Protein AF-A0A8J5I495-F1 (afdb_monomer)

pLDDT: mean 78.39, std 15.62, range [44.81, 96.5]

Organism: NCBI:txid2496075

Mean predicted aligned error: 13.9 Å

Foldseek 3Di:
DDDDDDDDPPDPPPPPDDQDQQALVLLVQLLVCVVVVHPSVVSCVVSSNDPVNSVVCNVPVGSHTDDPDDDDPPDDDDDVVNVVD

Radius of gyration: 22.7 Å; Cα contacts (8 Å, |Δi|>4): 55; chains: 1; bounding box: 74×20×53 Å

Secondary structure (DSSP, 8-state):
--PPPP-PPP-----PPP-PPPPHHHHHHHHHHHHTTS-HHHHHHHTT--HHHHHHHHHH---SPPPS-PPPTT-----HHHH--

Structure (mmCIF, N/CA/C/O backbone):
data_AF-A0A8J5I495-F1
#
_entry.id   AF-A0A8J5I495-F1
#
loop_
_atom_site.group_PDB
_atom_site.id
_atom_site.type_symbol
_atom_site.label_atom_id
_atom_site.label_alt_id
_atom_site.label_comp_id
_atom_site.label_asym_id
_atom_site.label_entity_id
_atom_site.label_seq_id
_atom_site.pdbx_PDB_ins_code
_atom_site.Cartn_x
_atom_site.Cartn_y
_atom_site.Cartn_z
_atom_site.occupancy
_atom_site.B_iso_or_equiv
_atom_site.auth_seq_id
_atom_site.auth_comp_id
_atom_site.auth_asym_id
_atom_site.auth_atom_id
_atom_site.pdbx_PDB_model_num
ATOM 1 N N . LEU A 1 1 ? -42.327 4.185 -37.400 1.00 44.81 1 LEU A N 1
ATOM 2 C CA . LEU A 1 1 ? -41.932 3.877 -36.006 1.00 44.81 1 LEU A CA 1
ATOM 3 C C . LEU A 1 1 ? -40.412 3.793 -35.956 1.00 44.81 1 LEU A C 1
ATOM 5 O O . LEU A 1 1 ? -39.861 2.865 -36.528 1.00 44.81 1 LEU A O 1
ATOM 9 N N . ALA A 1 2 ? -39.741 4.793 -35.382 1.00 46.44 2 ALA A N 1
ATOM 10 C CA . ALA A 1 2 ? -38.288 4.788 -35.218 1.00 46.44 2 ALA A CA 1
ATOM 11 C C . ALA A 1 2 ? -37.954 4.364 -33.781 1.00 46.44 2 ALA A C 1
ATOM 13 O O . ALA A 1 2 ? -38.321 5.053 -32.831 1.00 46.44 2 ALA A O 1
ATOM 14 N N . THR A 1 3 ? -37.303 3.211 -33.627 1.00 56.56 3 THR A N 1
ATOM 15 C CA . THR A 1 3 ? -36.818 2.703 -32.337 1.00 56.56 3 THR A CA 1
ATOM 16 C C . THR A 1 3 ? -35.629 3.541 -31.870 1.00 56.56 3 THR A C 1
ATOM 18 O O . THR A 1 3 ? -34.615 3.626 -32.561 1.00 56.56 3 THR A O 1
ATOM 21 N N . ALA A 1 4 ? -35.747 4.156 -30.693 1.00 57.12 4 ALA A N 1
ATOM 22 C CA . ALA A 1 4 ? -34.652 4.868 -30.046 1.00 57.12 4 ALA A CA 1
ATOM 23 C C . ALA A 1 4 ? -33.629 3.870 -29.473 1.00 57.12 4 ALA A C 1
ATOM 25 O O . ALA A 1 4 ? -33.978 2.981 -28.698 1.00 57.12 4 ALA A O 1
ATOM 26 N N . ILE A 1 5 ? -32.359 4.023 -29.851 1.00 70.88 5 ILE A N 1
ATOM 27 C CA . ILE A 1 5 ? -31.235 3.248 -29.310 1.00 70.88 5 ILE A CA 1
ATOM 28 C C . ILE A 1 5 ? -30.923 3.770 -27.894 1.00 70.88 5 ILE A C 1
ATOM 30 O O . ILE A 1 5 ? -30.731 4.980 -27.738 1.00 70.88 5 ILE A O 1
ATOM 34 N N . PRO A 1 6 ? -30.827 2.918 -26.855 1.00 61.62 6 PRO A N 1
ATOM 35 C CA . PRO A 1 6 ? -30.463 3.379 -25.520 1.00 61.62 6 PRO A CA 1
ATOM 36 C C . PRO A 1 6 ? -28.994 3.834 -25.494 1.00 61.62 6 PRO A C 1
ATOM 38 O O . PRO A 1 6 ? -28.076 3.045 -25.722 1.00 61.62 6 PRO A O 1
ATOM 41 N N . ARG A 1 7 ? -28.758 5.125 -25.213 1.00 63.50 7 ARG A N 1
ATOM 42 C CA . ARG A 1 7 ? -27.410 5.674 -24.981 1.00 63.50 7 ARG A CA 1
ATOM 43 C C . ARG A 1 7 ? -26.823 5.038 -23.723 1.00 63.50 7 ARG A C 1
ATOM 45 O O . ARG A 1 7 ? -27.298 5.293 -22.619 1.00 63.50 7 ARG A O 1
ATOM 52 N N . ALA A 1 8 ? -25.767 4.247 -23.894 1.00 61.06 8 ALA A N 1
ATOM 53 C CA . ALA A 1 8 ? -24.935 3.791 -22.788 1.00 61.06 8 ALA A CA 1
ATOM 54 C C . ALA A 1 8 ? -24.349 5.003 -22.031 1.00 61.06 8 ALA A C 1
ATOM 56 O O . ALA A 1 8 ? -23.984 5.997 -22.675 1.00 61.06 8 ALA A O 1
ATOM 57 N N . PRO A 1 9 ? -24.247 4.951 -20.689 1.00 65.69 9 PRO A N 1
ATOM 58 C CA . PRO A 1 9 ? -23.664 6.041 -19.920 1.00 65.69 9 PRO A CA 1
ATOM 59 C C . PRO A 1 9 ? -22.202 6.257 -20.341 1.00 65.69 9 PRO A C 1
ATOM 61 O O . PRO A 1 9 ? -21.504 5.284 -20.655 1.00 65.69 9 PRO A O 1
ATOM 64 N N . PRO A 1 10 ? -21.714 7.512 -20.363 1.00 58.84 10 PRO A N 1
ATOM 65 C CA . PRO A 1 10 ? -20.312 7.778 -20.638 1.00 58.84 10 PRO A CA 1
ATOM 66 C C . PRO A 1 10 ? -19.475 7.016 -19.612 1.00 58.84 10 PRO A C 1
ATOM 68 O O . PRO A 1 10 ? -19.664 7.167 -18.404 1.00 58.84 10 PRO A O 1
ATOM 71 N N . ARG A 1 11 ? -18.568 6.159 -20.097 1.00 61.47 11 ARG A N 1
ATOM 72 C CA . ARG A 1 11 ? -17.561 5.519 -19.250 1.00 61.47 11 ARG A CA 1
ATOM 73 C C . ARG A 1 11 ? -16.833 6.658 -18.550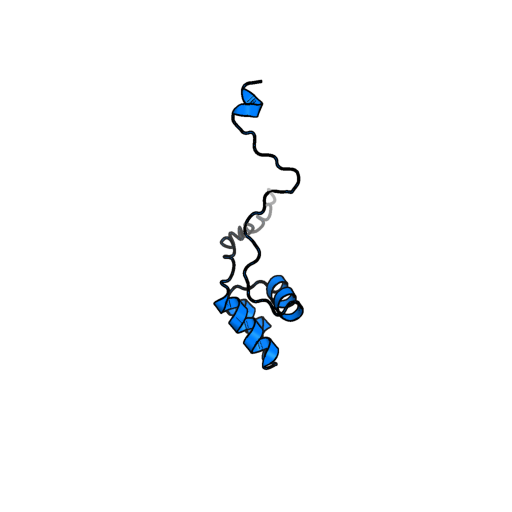 1.00 61.47 11 ARG A C 1
ATOM 75 O O . ARG A 1 11 ? -16.208 7.471 -19.224 1.00 61.47 11 ARG A O 1
ATOM 82 N N . LEU A 1 12 ? -16.979 6.759 -17.230 1.00 55.47 12 LEU A N 1
ATOM 83 C CA . LEU A 1 12 ? -16.214 7.702 -16.429 1.00 55.47 12 LEU A CA 1
ATOM 84 C C . LEU A 1 12 ? -14.746 7.406 -16.726 1.00 55.47 12 LEU A C 1
ATOM 86 O O . LEU A 1 12 ? -14.233 6.365 -16.316 1.00 55.47 12 LEU A O 1
ATOM 90 N N . SER A 1 13 ? -14.103 8.271 -17.512 1.00 53.72 13 SER A N 1
ATOM 91 C CA . SER A 1 13 ? -12.663 8.250 -17.710 1.00 53.72 13 SER A CA 1
ATOM 92 C C . SER A 1 13 ? -12.053 8.346 -16.324 1.00 53.72 13 SER A C 1
ATOM 94 O O . SER A 1 13 ? -12.024 9.421 -15.728 1.00 53.72 13 SER A O 1
ATOM 96 N N . SER A 1 14 ? -11.620 7.213 -15.776 1.00 55.56 14 SER A N 1
ATOM 97 C CA . SER A 1 14 ? -10.889 7.163 -14.523 1.00 55.56 14 SER A CA 1
ATOM 98 C C . SER A 1 14 ? -9.504 7.735 -14.796 1.00 55.56 14 SER A C 1
ATOM 100 O O . SER A 1 14 ? -8.519 7.006 -14.898 1.00 55.56 14 SER A O 1
ATOM 102 N N . SER A 1 15 ? -9.425 9.055 -14.951 1.00 52.25 15 SER A N 1
ATOM 103 C CA . SER A 1 15 ? -8.187 9.795 -14.778 1.00 52.25 15 SER A CA 1
ATOM 104 C C . SER A 1 15 ? -7.875 9.741 -13.288 1.00 52.25 15 SER A C 1
ATOM 106 O O . SER A 1 15 ? -8.092 10.683 -12.533 1.00 52.25 15 SER A O 1
ATOM 108 N N . THR A 1 16 ? -7.486 8.557 -12.813 1.00 56.31 16 THR A N 1
ATOM 109 C CA . THR A 1 16 ? -6.839 8.458 -11.519 1.00 56.31 16 THR A CA 1
ATOM 110 C C . THR A 1 16 ? -5.514 9.183 -11.711 1.00 56.31 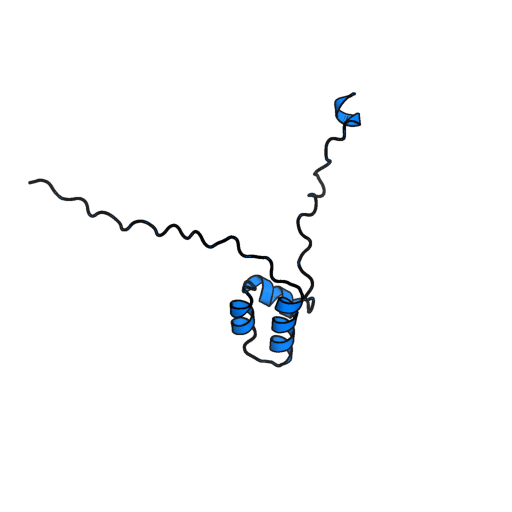16 THR A C 1
ATOM 112 O O . THR A 1 16 ? -4.749 8.777 -12.593 1.00 56.31 16 THR A O 1
ATOM 115 N N . PRO A 1 17 ? -5.245 10.271 -10.969 1.00 57.41 17 PRO A N 1
ATOM 116 C CA . PRO A 1 17 ? -3.974 10.962 -11.090 1.00 57.41 17 PRO A CA 1
ATOM 117 C C . PRO A 1 17 ? -2.837 9.949 -10.909 1.00 57.41 17 PRO A C 1
ATOM 119 O O . PRO A 1 17 ? -2.997 8.984 -10.147 1.00 57.41 17 PRO A O 1
ATOM 122 N N . PRO A 1 18 ? -1.709 10.116 -11.625 1.00 59.16 18 PRO A N 1
ATOM 123 C CA . PRO A 1 18 ? -0.590 9.192 -11.536 1.00 59.16 18 PRO A CA 1
ATOM 124 C C . PRO A 1 18 ? -0.213 9.026 -10.066 1.00 59.16 18 PRO A C 1
ATOM 126 O O . PRO A 1 18 ? 0.115 9.994 -9.376 1.00 59.16 18 PRO A O 1
ATOM 129 N N . ARG A 1 19 ? -0.347 7.790 -9.575 1.00 64.69 19 ARG A N 1
ATOM 130 C CA . ARG A 1 19 ? -0.162 7.467 -8.163 1.00 64.69 19 ARG A CA 1
ATOM 131 C C . ARG A 1 19 ? 1.274 7.836 -7.797 1.00 64.69 19 ARG A C 1
ATOM 133 O O . ARG A 1 19 ? 2.214 7.261 -8.350 1.00 64.69 19 ARG A O 1
ATOM 140 N N . ARG A 1 20 ? 1.446 8.839 -6.929 1.00 74.75 20 ARG A N 1
ATOM 141 C CA . ARG A 1 20 ? 2.773 9.244 -6.456 1.00 74.75 20 ARG A CA 1
ATOM 142 C C . ARG A 1 20 ? 3.429 8.048 -5.766 1.00 74.75 20 ARG A C 1
ATOM 144 O O . ARG A 1 20 ? 2.753 7.223 -5.154 1.00 74.75 20 ARG A O 1
ATOM 151 N N . VAL A 1 21 ? 4.745 7.932 -5.915 1.00 80.25 21 VAL A N 1
ATOM 152 C CA . VAL A 1 21 ? 5.516 6.960 -5.133 1.00 80.25 21 VAL A CA 1
ATOM 153 C C . VAL A 1 21 ? 5.540 7.483 -3.705 1.00 80.25 21 VAL A C 1
ATOM 155 O O . VAL A 1 21 ? 6.010 8.603 -3.507 1.00 80.25 21 VAL A O 1
ATOM 158 N N . ALA A 1 22 ? 5.013 6.692 -2.771 1.00 83.88 22 ALA A N 1
ATOM 159 C CA . ALA A 1 22 ? 5.042 7.012 -1.350 1.00 83.88 22 ALA A CA 1
ATOM 160 C C . ALA A 1 22 ? 6.487 7.206 -0.874 1.00 83.88 22 ALA A C 1
ATOM 162 O O . ALA A 1 22 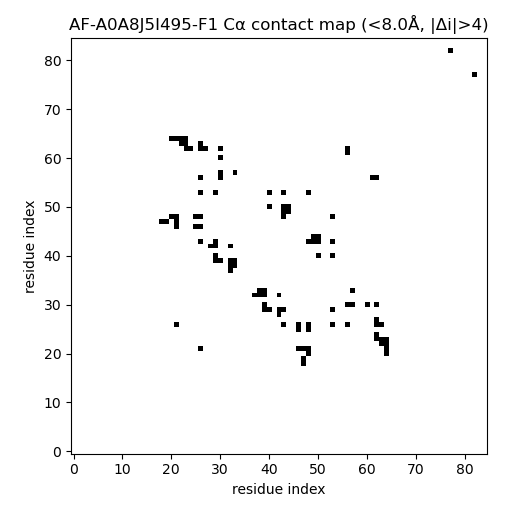? 7.390 6.491 -1.334 1.00 83.88 22 ALA A O 1
ATOM 163 N N . THR A 1 23 ? 6.694 8.182 0.003 1.00 89.75 23 THR A N 1
ATOM 164 C CA . THR A 1 23 ? 8.007 8.480 0.579 1.00 89.75 23 THR A CA 1
ATOM 165 C C . THR A 1 23 ? 8.436 7.390 1.557 1.00 89.75 23 THR A C 1
ATOM 167 O O . THR A 1 23 ? 7.667 6.487 1.895 1.00 89.75 23 THR A O 1
ATOM 170 N N . GLU A 1 24 ? 9.693 7.434 1.983 1.00 91.44 24 GLU A N 1
ATOM 171 C CA . GLU A 1 24 ? 10.225 6.473 2.948 1.00 91.44 24 GLU A CA 1
ATOM 172 C C . GLU A 1 24 ? 9.509 6.589 4.299 1.00 91.44 24 GLU A C 1
ATOM 174 O O . GLU A 1 24 ? 9.128 5.581 4.883 1.00 91.44 24 GLU A O 1
ATOM 179 N N . GLU A 1 25 ? 9.197 7.810 4.732 1.00 92.19 25 GLU A N 1
ATOM 180 C CA . GLU A 1 25 ? 8.495 8.093 5.987 1.00 92.19 25 GLU A CA 1
ATOM 181 C C . GLU A 1 25 ? 7.065 7.544 5.967 1.00 92.19 25 GLU A C 1
ATOM 183 O O . GLU A 1 25 ? 6.612 6.920 6.923 1.00 92.19 25 GLU A O 1
ATOM 188 N N . GLU A 1 26 ? 6.347 7.735 4.859 1.00 93.62 26 GLU A N 1
ATOM 189 C CA . GLU A 1 26 ? 4.999 7.191 4.663 1.00 93.62 26 GLU A CA 1
ATOM 190 C C . GLU A 1 26 ? 4.999 5.659 4.707 1.00 93.62 26 GLU A C 1
ATOM 192 O O . GLU A 1 26 ? 4.100 5.036 5.273 1.00 93.62 26 GLU A O 1
ATOM 197 N N . ARG A 1 27 ? 6.026 5.038 4.123 1.00 94.00 27 ARG A N 1
ATOM 198 C CA . ARG A 1 27 ? 6.205 3.585 4.149 1.00 94.00 27 ARG A CA 1
ATOM 199 C C . ARG A 1 27 ? 6.613 3.081 5.527 1.00 94.00 27 ARG A C 1
ATOM 201 O O . ARG A 1 27 ? 6.144 2.014 5.916 1.00 94.00 27 ARG A O 1
ATOM 208 N N . GLN A 1 28 ? 7.404 3.855 6.266 1.00 95.00 28 GLN A N 1
ATOM 209 C CA . GLN A 1 28 ? 7.756 3.559 7.649 1.00 95.00 28 GLN A CA 1
ATOM 210 C C . GLN A 1 28 ? 6.505 3.525 8.530 1.00 95.00 28 GLN A C 1
ATOM 212 O O . GLN A 1 28 ? 6.319 2.569 9.267 1.00 95.00 28 GLN A O 1
ATOM 217 N N . ARG A 1 29 ? 5.564 4.466 8.369 1.00 96.12 29 ARG A N 1
ATOM 218 C CA . ARG A 1 29 ? 4.288 4.436 9.115 1.00 96.12 29 ARG A CA 1
ATOM 219 C C . ARG A 1 29 ? 3.466 3.172 8.873 1.00 96.12 29 ARG A C 1
ATOM 221 O O . ARG A 1 29 ? 2.772 2.707 9.772 1.00 96.12 29 ARG A O 1
ATOM 228 N N . VAL A 1 30 ? 3.529 2.617 7.664 1.00 95.25 30 VAL A N 1
ATOM 229 C CA . VAL A 1 30 ? 2.870 1.341 7.346 1.00 95.25 30 VAL A CA 1
ATOM 230 C C . VAL A 1 30 ? 3.577 0.169 8.031 1.00 95.25 30 VAL A C 1
ATOM 232 O O . VAL A 1 30 ? 2.897 -0.755 8.469 1.00 95.25 30 VAL A O 1
ATOM 235 N N . LEU A 1 31 ? 4.910 0.201 8.129 1.00 95.75 31 LEU A N 1
ATOM 236 C CA . LEU A 1 31 ? 5.687 -0.811 8.851 1.00 95.75 31 LEU A CA 1
ATOM 237 C C . LEU A 1 31 ? 5.438 -0.743 10.356 1.00 95.75 31 LEU A C 1
ATOM 239 O O . LEU A 1 31 ? 5.119 -1.771 10.939 1.00 95.75 31 LEU A O 1
ATOM 243 N N . ASP A 1 32 ? 5.470 0.451 10.948 1.00 96.50 32 ASP A N 1
ATOM 244 C CA . ASP A 1 32 ? 5.190 0.651 12.373 1.00 96.50 32 ASP A CA 1
ATOM 245 C C . ASP A 1 32 ? 3.813 0.060 12.742 1.00 96.50 32 ASP A C 1
ATOM 247 O O . ASP A 1 32 ? 3.683 -0.681 13.712 1.00 96.50 32 ASP A O 1
ATOM 251 N N . ALA A 1 33 ? 2.784 0.323 11.922 1.00 96.44 33 ALA A N 1
ATOM 252 C CA . ALA A 1 33 ? 1.442 -0.229 12.120 1.00 96.44 33 ALA A CA 1
ATOM 253 C C . ALA A 1 33 ? 1.389 -1.756 11.942 1.00 96.44 33 ALA A C 1
ATOM 255 O O . ALA A 1 33 ? 0.623 -2.435 12.621 1.00 96.44 33 ALA A O 1
ATOM 256 N N . TYR A 1 34 ? 2.189 -2.309 11.026 1.00 95.81 34 TYR A N 1
ATOM 257 C CA . TYR A 1 34 ? 2.279 -3.754 10.827 1.00 95.81 34 TYR A CA 1
ATOM 258 C C . TYR A 1 34 ? 2.939 -4.445 12.026 1.00 95.81 34 TYR A C 1
ATOM 260 O O . TYR A 1 34 ? 2.440 -5.468 12.489 1.00 95.81 34 TYR A O 1
ATOM 268 N N . GLU A 1 35 ? 4.021 -3.872 12.553 1.00 95.19 35 GLU A N 1
ATOM 269 C CA . GLU A 1 35 ? 4.736 -4.384 13.728 1.00 95.19 35 GLU A CA 1
ATOM 270 C C . GLU A 1 35 ? 3.910 -4.255 15.012 1.00 95.19 35 GLU A C 1
ATOM 272 O O . GLU A 1 35 ? 3.936 -5.155 15.851 1.00 95.19 35 GLU A O 1
ATOM 277 N N . ALA A 1 36 ? 3.120 -3.184 15.140 1.00 95.88 36 ALA A N 1
ATOM 278 C CA . ALA A 1 36 ? 2.166 -3.004 16.232 1.00 95.88 36 ALA A CA 1
ATOM 279 C C . ALA A 1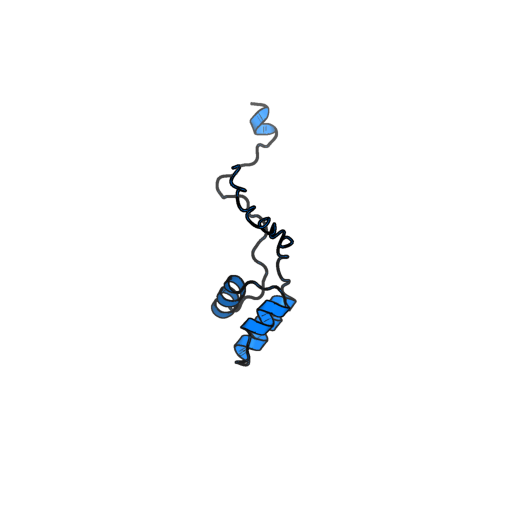 36 ? 0.964 -3.971 16.164 1.00 95.88 36 ALA A C 1
ATOM 281 O O . ALA A 1 36 ? 0.256 -4.137 17.156 1.00 95.88 36 ALA A O 1
ATOM 282 N N . GLY A 1 37 ? 0.731 -4.623 15.017 1.00 93.81 37 GLY A N 1
ATOM 283 C CA . GLY A 1 37 ? -0.428 -5.493 14.793 1.00 93.81 37 GLY A CA 1
ATOM 284 C C . GLY A 1 37 ? -1.735 -4.744 14.496 1.00 93.81 37 GLY A C 1
ATOM 285 O O . GLY A 1 37 ? -2.809 -5.344 14.561 1.00 93.81 37 GLY A O 1
ATOM 286 N N . ASP A 1 38 ? -1.653 -3.455 14.158 1.00 94.75 38 ASP A N 1
ATOM 287 C CA . ASP A 1 38 ? -2.790 -2.596 13.817 1.00 94.75 38 ASP A CA 1
ATOM 288 C C . ASP A 1 38 ? -3.299 -2.839 12.379 1.00 94.75 38 ASP A C 1
ATOM 290 O O . ASP A 1 38 ? -2.725 -3.606 11.601 1.00 94.75 38 AS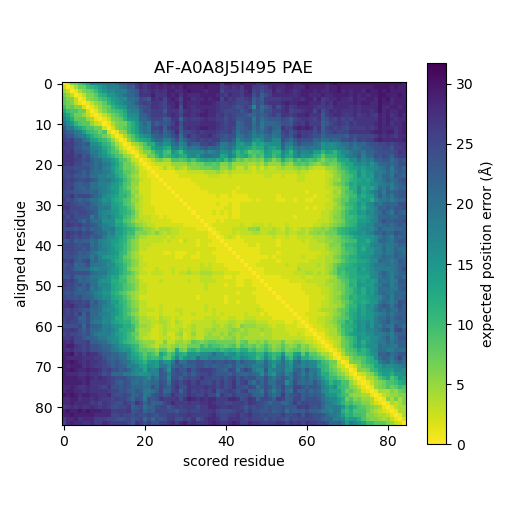P A O 1
ATOM 294 N N . ASP A 1 39 ? -4.376 -2.151 11.969 1.00 94.62 39 ASP A N 1
ATOM 295 C CA . ASP A 1 39 ? -4.874 -2.177 10.582 1.00 94.62 39 ASP A CA 1
ATOM 296 C C . ASP A 1 39 ? -3.987 -1.356 9.625 1.00 94.62 39 ASP A C 1
ATOM 298 O O . ASP A 1 39 ? -4.336 -0.294 9.094 1.00 94.62 39 ASP A O 1
ATOM 302 N N . TRP A 1 40 ? -2.807 -1.904 9.365 1.00 95.00 40 TRP A N 1
ATOM 303 C CA . TRP A 1 40 ? -1.784 -1.356 8.485 1.00 95.00 40 TRP A CA 1
ATOM 304 C C . TRP A 1 40 ? -2.237 -1.211 7.016 1.00 95.00 40 TRP A C 1
ATOM 306 O O . TRP A 1 40 ? -1.670 -0.410 6.268 1.00 95.00 40 TRP A O 1
ATOM 316 N N . LEU A 1 41 ? -3.289 -1.919 6.572 1.00 94.50 41 LEU A N 1
ATOM 317 C CA . LEU A 1 41 ? -3.856 -1.755 5.223 1.00 94.50 41 LEU A CA 1
ATOM 318 C C . LEU A 1 41 ? -4.663 -0.461 5.089 1.00 94.50 41 LEU A C 1
ATOM 320 O O . LEU A 1 41 ? -4.649 0.164 4.021 1.00 94.50 41 LEU A O 1
ATOM 324 N N . THR A 1 42 ? -5.351 -0.049 6.150 1.00 94.81 42 THR A N 1
ATOM 325 C CA . THR A 1 42 ? -6.020 1.256 6.200 1.00 94.81 42 THR A CA 1
ATOM 326 C C . THR A 1 42 ? -4.995 2.386 6.251 1.00 94.81 42 THR A C 1
ATOM 328 O O . THR A 1 42 ? -5.114 3.347 5.485 1.00 94.81 42 THR A O 1
ATOM 331 N N . VAL A 1 43 ? -3.923 2.216 7.030 1.00 94.00 43 VAL A N 1
ATOM 332 C CA . VAL A 1 43 ? -2.775 3.139 7.058 1.00 94.00 43 VAL A CA 1
ATOM 333 C C . VAL A 1 43 ? -2.153 3.284 5.661 1.00 94.00 43 VAL A C 1
ATOM 335 O O . VAL A 1 43 ? -1.963 4.395 5.169 1.00 94.00 43 VAL A O 1
ATOM 338 N N . ALA A 1 44 ? -1.939 2.174 4.949 1.00 93.81 44 ALA A N 1
ATOM 339 C CA . ALA A 1 44 ? -1.416 2.195 3.584 1.00 93.81 44 ALA A CA 1
ATOM 340 C C . ALA A 1 44 ? -2.318 2.971 2.607 1.00 93.81 44 ALA A C 1
ATOM 342 O O . ALA A 1 44 ? -1.822 3.733 1.777 1.00 93.81 44 ALA A O 1
ATOM 343 N N . ARG A 1 45 ? -3.646 2.823 2.710 1.00 92.44 45 ARG A N 1
ATOM 344 C CA . ARG A 1 45 ? -4.594 3.586 1.880 1.00 92.44 45 ARG A CA 1
ATOM 345 C C . ARG A 1 45 ? -4.510 5.084 2.147 1.00 92.44 45 ARG A C 1
ATOM 347 O O . ARG A 1 45 ? -4.521 5.850 1.186 1.00 92.44 45 ARG A O 1
ATOM 354 N N . TYR A 1 46 ? -4.411 5.476 3.415 1.00 92.75 46 TYR A N 1
ATOM 355 C CA . TYR A 1 46 ? -4.287 6.875 3.818 1.00 92.75 46 TYR A CA 1
ATOM 356 C C . TYR A 1 46 ? -3.029 7.524 3.222 1.00 92.75 46 TYR A C 1
ATOM 358 O O . TYR A 1 46 ? -3.109 8.575 2.590 1.00 92.75 46 TYR A O 1
ATOM 366 N N . TYR A 1 47 ? -1.890 6.833 3.301 1.00 90.69 47 TYR A N 1
ATOM 367 C CA . TYR A 1 47 ? -0.615 7.294 2.740 1.00 90.69 47 TYR A CA 1
ATOM 368 C C . TYR A 1 47 ? -0.431 6.986 1.246 1.00 90.69 47 TYR A C 1
ATOM 370 O O . TYR A 1 47 ? 0.678 7.024 0.722 1.00 90.69 47 TYR A O 1
ATOM 378 N N . ASN A 1 48 ? -1.505 6.653 0.522 1.00 89.81 48 ASN A N 1
ATOM 379 C CA . ASN A 1 48 ? -1.467 6.321 -0.909 1.00 89.81 48 ASN A CA 1
ATOM 380 C C . ASN A 1 48 ? -0.506 5.172 -1.292 1.00 89.81 48 ASN A C 1
ATOM 382 O O . ASN A 1 48 ? -0.210 4.957 -2.475 1.00 89.81 48 ASN A O 1
ATOM 386 N N . VAL A 1 49 ? -0.080 4.365 -0.322 1.00 89.75 49 VAL A N 1
ATOM 387 C CA . VAL A 1 49 ? 0.691 3.146 -0.539 1.00 89.75 49 VAL A CA 1
ATOM 388 C C . VAL A 1 49 ? -0.247 2.096 -1.128 1.00 89.75 49 VAL A C 1
ATOM 390 O O . VAL A 1 49 ? -1.248 1.690 -0.537 1.00 89.75 49 VAL A O 1
ATOM 393 N N . SER A 1 50 ? 0.058 1.634 -2.342 1.00 89.25 50 SER A N 1
ATOM 394 C CA . SER A 1 50 ? -0.744 0.577 -2.966 1.00 89.25 50 SER A CA 1
ATOM 395 C C . SER A 1 50 ? -0.744 -0.690 -2.102 1.00 89.25 50 SER A C 1
ATOM 397 O O . SER A 1 50 ? 0.286 -1.048 -1.534 1.00 89.25 50 SER A O 1
ATOM 399 N N . ARG A 1 51 ? -1.856 -1.433 -2.088 1.00 92.38 51 ARG A N 1
ATOM 400 C CA . ARG A 1 51 ? -1.968 -2.710 -1.358 1.00 92.38 51 ARG A CA 1
ATOM 401 C C . ARG A 1 51 ? -0.816 -3.673 -1.679 1.00 92.38 51 ARG A C 1
ATOM 403 O O . ARG A 1 51 ? -0.248 -4.281 -0.782 1.00 92.38 51 ARG A O 1
ATOM 410 N N . ALA A 1 52 ? -0.429 -3.771 -2.952 1.00 91.06 52 ALA A N 1
ATOM 411 C CA . ALA A 1 52 ? 0.703 -4.597 -3.373 1.00 91.06 52 ALA A CA 1
ATOM 412 C C . ALA A 1 52 ? 2.044 -4.106 -2.798 1.00 91.06 52 ALA A C 1
ATOM 414 O O . ALA A 1 52 ? 2.880 -4.918 -2.415 1.00 91.06 52 ALA A O 1
ATOM 415 N N . ALA A 1 53 ? 2.259 -2.788 -2.724 1.00 89.56 53 ALA A N 1
ATOM 416 C CA . ALA A 1 53 ? 3.451 -2.222 -2.096 1.00 89.56 53 ALA A CA 1
ATOM 417 C C . ALA A 1 53 ? 3.470 -2.474 -0.585 1.00 89.56 53 ALA A C 1
ATOM 419 O O . ALA A 1 53 ? 4.515 -2.848 -0.070 1.00 89.56 53 ALA A O 1
ATOM 420 N N . ALA A 1 54 ? 2.325 -2.356 0.088 1.00 92.94 54 ALA A N 1
ATOM 421 C CA . ALA A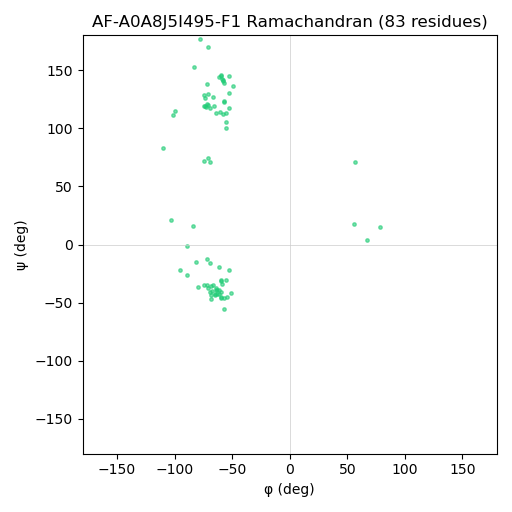 1 54 ? 2.192 -2.651 1.510 1.00 92.94 54 ALA A CA 1
ATOM 422 C C . ALA A 1 54 ? 2.555 -4.124 1.814 1.00 92.94 54 ALA A C 1
ATOM 424 O O . ALA A 1 54 ? 3.327 -4.401 2.728 1.00 92.94 54 ALA A O 1
ATOM 425 N N . TYR A 1 55 ? 2.074 -5.089 1.022 1.00 94.44 55 TYR A N 1
ATOM 426 C CA . TYR A 1 55 ? 2.467 -6.496 1.206 1.00 94.44 55 TYR A CA 1
ATOM 427 C C . TYR A 1 55 ? 3.955 -6.751 0.963 1.00 94.44 55 TYR A C 1
ATOM 429 O O . TYR A 1 55 ? 4.567 -7.570 1.642 1.00 94.44 55 TYR A O 1
ATOM 437 N N . ARG A 1 56 ? 4.556 -6.067 -0.018 1.00 92.00 56 ARG A N 1
ATOM 438 C CA . ARG A 1 56 ? 6.007 -6.161 -0.222 1.00 92.00 56 ARG A CA 1
ATOM 439 C C . ARG A 1 56 ? 6.767 -5.593 0.970 1.00 92.00 56 ARG A C 1
ATOM 441 O O . ARG A 1 56 ? 7.709 -6.236 1.400 1.00 92.00 56 ARG A O 1
ATOM 448 N N . LEU A 1 57 ? 6.316 -4.454 1.497 1.00 91.44 57 LEU A N 1
ATOM 449 C CA . LEU A 1 57 ? 6.860 -3.801 2.686 1.00 91.44 57 LEU A CA 1
ATOM 450 C C . LEU A 1 57 ? 6.845 -4.721 3.902 1.00 91.44 57 LEU A C 1
ATOM 452 O O . LEU A 1 57 ? 7.897 -4.989 4.458 1.00 91.44 57 LEU A O 1
ATOM 456 N N . SER A 1 58 ? 5.683 -5.264 4.262 1.00 90.94 58 SER A N 1
ATOM 457 C CA . SER A 1 58 ? 5.557 -6.190 5.402 1.00 90.94 58 SER A CA 1
ATOM 458 C C . SER A 1 58 ? 6.416 -7.448 5.252 1.00 90.94 58 SER A C 1
ATOM 460 O O . SER A 1 58 ? 6.884 -7.994 6.245 1.00 90.94 58 SER A O 1
ATOM 462 N N . LYS A 1 59 ? 6.663 -7.906 4.017 1.00 92.19 59 LYS A N 1
ATOM 463 C CA . LYS A 1 59 ? 7.558 -9.041 3.756 1.00 92.19 59 LYS A CA 1
ATOM 464 C C . LYS A 1 59 ? 9.043 -8.662 3.787 1.00 92.19 59 LYS A C 1
ATOM 466 O O . LYS A 1 59 ? 9.853 -9.497 4.175 1.00 92.19 59 LYS A O 1
ATOM 471 N N . SER A 1 60 ? 9.415 -7.473 3.306 1.00 91.06 60 SER A N 1
ATOM 472 C CA . SER A 1 60 ? 10.817 -7.046 3.210 1.00 91.06 60 SER A CA 1
ATOM 473 C C . SER A 1 60 ? 11.330 -6.335 4.459 1.00 91.06 60 SER A C 1
ATOM 475 O O . SER A 1 60 ? 12.537 -6.328 4.665 1.00 91.06 60 SER A O 1
ATOM 477 N N . GLY A 1 61 ? 10.451 -5.705 5.243 1.00 91.38 61 GLY A N 1
ATOM 478 C CA . GLY A 1 61 ? 10.811 -4.812 6.352 1.00 91.38 61 GLY A CA 1
ATOM 479 C C . GLY A 1 61 ? 11.499 -3.513 5.914 1.00 91.38 61 GLY A C 1
ATOM 480 O O . GLY A 1 61 ? 11.928 -2.732 6.750 1.00 91.38 61 GLY A O 1
ATOM 481 N N . ASP A 1 62 ? 11.625 -3.279 4.605 1.00 89.56 62 ASP A N 1
ATOM 482 C CA . ASP A 1 62 ? 12.408 -2.174 4.045 1.00 89.56 62 ASP A CA 1
ATOM 483 C C . ASP A 1 62 ? 11.492 -1.010 3.615 1.00 89.56 62 ASP A C 1
ATOM 485 O O . ASP A 1 62 ? 10.741 -1.158 2.632 1.00 89.56 62 ASP A O 1
ATOM 489 N N . PRO A 1 63 ? 11.530 0.150 4.302 1.00 89.31 63 PRO A N 1
ATOM 490 C CA . PRO A 1 63 ? 10.753 1.335 3.945 1.00 89.31 63 PRO A CA 1
ATOM 491 C C . PRO A 1 63 ? 11.270 2.029 2.673 1.00 89.31 63 PRO A C 1
ATOM 493 O O . PRO A 1 63 ? 10.539 2.834 2.088 1.00 89.31 63 PRO A O 1
ATOM 496 N N . SER A 1 64 ? 12.458 1.679 2.167 1.00 86.31 64 SER A N 1
ATOM 497 C CA . SER A 1 64 ? 13.120 2.430 1.102 1.00 86.31 64 SER A CA 1
ATO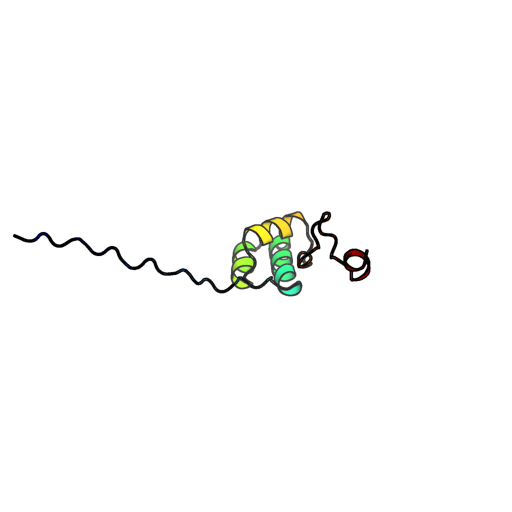M 498 C C . SER A 1 64 ? 12.367 2.375 -0.239 1.00 86.31 64 SER A C 1
ATOM 500 O O . SER A 1 64 ? 12.025 1.281 -0.726 1.00 86.31 64 SER A O 1
ATOM 502 N N . PRO A 1 65 ? 12.045 3.530 -0.874 1.00 78.81 65 PRO A N 1
ATOM 503 C CA . PRO A 1 65 ? 11.410 3.609 -2.193 1.00 78.81 65 PRO A CA 1
ATOM 504 C C . PRO A 1 65 ? 12.125 2.735 -3.234 1.00 78.81 65 PRO A C 1
ATOM 506 O O . PRO A 1 65 ? 13.351 2.760 -3.315 1.00 78.81 65 PRO A O 1
ATOM 509 N N . PRO A 1 66 ? 11.391 1.978 -4.079 1.00 76.12 66 PRO A N 1
ATOM 510 C CA . PRO A 1 66 ? 12.041 1.197 -5.119 1.00 76.12 66 PRO A CA 1
ATOM 511 C C . PRO A 1 66 ? 12.854 2.122 -6.039 1.00 76.12 66 PRO A C 1
ATOM 513 O O . PRO A 1 66 ? 12.391 3.227 -6.356 1.00 76.12 66 PRO A O 1
ATOM 516 N N . PRO A 1 67 ? 14.034 1.679 -6.510 1.00 74.00 67 PRO A N 1
ATOM 517 C CA . PRO A 1 67 ? 14.889 2.499 -7.354 1.00 74.00 67 PRO A CA 1
ATOM 518 C C . PRO A 1 67 ? 14.127 2.938 -8.607 1.00 74.00 67 PRO A C 1
ATOM 520 O O . PRO A 1 67 ? 13.609 2.118 -9.370 1.00 74.00 67 PRO A O 1
ATOM 523 N N . ARG A 1 68 ? 14.042 4.256 -8.812 1.00 65.88 68 ARG A N 1
ATOM 524 C CA . ARG A 1 68 ? 13.345 4.852 -9.954 1.00 65.88 68 ARG A CA 1
ATOM 525 C C . ARG A 1 68 ? 14.186 4.662 -11.212 1.00 65.88 68 ARG A C 1
ATOM 527 O O . ARG A 1 68 ? 15.302 5.155 -11.277 1.00 65.88 68 ARG A O 1
ATOM 534 N N . GLY A 1 69 ? 13.632 3.964 -12.204 1.00 64.50 69 GLY A N 1
ATOM 535 C CA . GLY A 1 69 ? 14.184 3.907 -13.559 1.00 64.50 69 GLY A CA 1
ATOM 536 C C . GLY A 1 69 ? 15.627 3.407 -13.623 1.00 64.50 69 GLY A C 1
ATOM 537 O O . GLY A 1 69 ? 16.533 4.167 -13.947 1.00 64.50 69 GL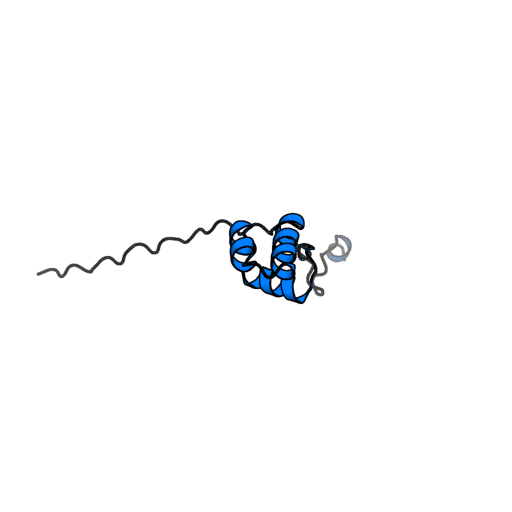Y A O 1
ATOM 538 N N . ARG A 1 70 ? 15.858 2.115 -13.372 1.00 59.12 70 ARG A N 1
ATOM 539 C CA . ARG A 1 70 ? 17.122 1.511 -13.811 1.00 59.12 70 ARG A CA 1
ATOM 540 C C . ARG A 1 70 ? 17.102 1.358 -15.328 1.00 59.12 70 ARG A C 1
ATOM 542 O O . ARG A 1 70 ? 16.089 0.944 -15.898 1.00 59.12 70 ARG A O 1
ATOM 549 N N . ALA A 1 71 ? 18.229 1.671 -15.969 1.00 61.16 71 ALA A N 1
ATOM 550 C CA . ALA A 1 71 ? 18.464 1.248 -17.341 1.00 61.16 71 ALA A CA 1
ATOM 551 C C . ALA A 1 71 ? 18.235 -0.266 -17.402 1.00 61.16 71 ALA A C 1
ATOM 553 O O . ALA A 1 71 ? 18.728 -1.005 -16.544 1.00 61.16 71 ALA A O 1
ATOM 554 N N . ARG A 1 72 ? 17.442 -0.733 -18.374 1.00 61.91 72 ARG A N 1
ATOM 555 C CA . ARG A 1 72 ? 17.370 -2.176 -18.619 1.00 61.91 72 ARG A CA 1
ATOM 556 C C . ARG A 1 72 ? 18.795 -2.637 -18.912 1.00 61.91 72 ARG A C 1
ATOM 558 O O . ARG A 1 72 ? 19.499 -1.937 -19.631 1.00 61.91 72 ARG A O 1
ATOM 565 N N . ALA A 1 73 ? 19.206 -3.787 -18.381 1.00 63.75 73 ALA A N 1
ATOM 566 C CA . ALA A 1 73 ? 20.577 -4.285 -18.531 1.00 63.75 73 ALA A CA 1
ATOM 567 C C . ALA A 1 73 ? 21.054 -4.348 -20.000 1.00 63.75 73 ALA A C 1
ATOM 569 O O . ALA A 1 73 ? 22.247 -4.302 -20.258 1.00 63.75 73 ALA A O 1
ATOM 570 N N . ASN A 1 74 ? 20.118 -4.392 -20.953 1.00 66.00 74 ASN A N 1
ATOM 571 C CA . ASN A 1 74 ? 20.367 -4.416 -22.392 1.00 66.00 74 ASN A CA 1
ATOM 572 C C . ASN A 1 74 ? 20.122 -3.060 -23.101 1.00 66.00 74 ASN A C 1
ATOM 574 O O . ASN A 1 74 ? 19.828 -3.016 -24.288 1.00 66.00 74 ASN A O 1
ATOM 578 N N . CYS A 1 75 ? 20.139 -1.938 -22.378 1.00 62.28 75 CYS A N 1
ATOM 579 C CA . CYS A 1 75 ? 19.984 -0.603 -22.961 1.00 62.28 75 CYS A CA 1
ATOM 580 C C . CYS A 1 75 ? 21.317 0.142 -22.867 1.00 62.28 75 CYS A C 1
ATOM 582 O O . CYS A 1 75 ? 21.555 0.904 -21.927 1.00 62.28 75 CYS A O 1
ATOM 584 N N . VAL A 1 76 ? 22.201 -0.115 -23.833 1.00 68.69 76 VAL A N 1
ATOM 585 C CA . VAL A 1 76 ? 23.394 0.710 -24.048 1.00 68.69 76 VAL A CA 1
ATOM 586 C C . VAL A 1 76 ? 22.919 2.020 -24.670 1.00 68.69 76 VAL A C 1
ATOM 588 O O . VAL A 1 76 ? 22.296 2.024 -25.729 1.00 68.69 76 VAL A O 1
ATOM 591 N N . LYS A 1 77 ? 23.168 3.144 -23.997 1.00 68.75 77 LYS A N 1
ATOM 592 C CA . LYS A 1 77 ? 22.917 4.458 -24.594 1.00 68.75 77 LYS A CA 1
ATOM 593 C C . LYS A 1 77 ? 23.959 4.691 -25.683 1.00 68.75 77 LYS A C 1
ATOM 595 O O . LYS A 1 77 ? 25.146 4.555 -25.399 1.00 68.75 77 LYS A O 1
ATOM 600 N N . CYS A 1 78 ? 23.528 5.070 -26.885 1.00 72.69 78 CYS A N 1
ATOM 601 C CA . CYS A 1 78 ? 24.444 5.535 -27.921 1.00 72.69 78 CYS A CA 1
ATOM 602 C C . CYS A 1 78 ? 25.233 6.741 -27.390 1.00 72.69 78 CYS A C 1
ATOM 604 O O . CYS A 1 78 ? 24.656 7.790 -27.109 1.00 72.69 78 CYS A O 1
ATOM 606 N N . THR A 1 79 ? 26.534 6.571 -27.193 1.00 75.94 79 THR A N 1
ATOM 607 C CA . THR A 1 79 ? 27.498 7.654 -27.012 1.00 75.94 79 THR A CA 1
ATOM 608 C C . THR A 1 79 ? 27.916 8.159 -28.393 1.00 75.94 79 THR A C 1
ATOM 610 O O . THR A 1 79 ? 27.870 7.400 -29.361 1.00 75.94 79 THR A O 1
ATOM 613 N N . ASN A 1 80 ? 28.315 9.431 -28.507 1.00 72.62 80 ASN A 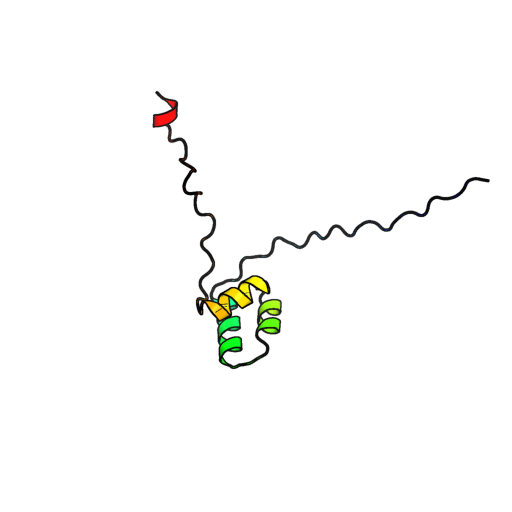N 1
ATOM 614 C CA . ASN A 1 80 ? 28.701 10.028 -29.797 1.00 72.62 80 ASN A CA 1
ATOM 615 C C . ASN A 1 80 ? 29.810 9.238 -30.514 1.00 72.62 80 ASN A C 1
ATOM 617 O O . ASN A 1 80 ? 29.801 9.158 -31.737 1.00 72.62 80 ASN A O 1
ATOM 621 N N . GLU A 1 81 ? 30.685 8.578 -29.756 1.00 72.50 81 GLU A N 1
ATOM 622 C CA . GLU A 1 81 ? 31.727 7.682 -30.272 1.00 72.50 81 GLU A CA 1
ATOM 623 C C . GLU A 1 81 ? 31.169 6.497 -31.087 1.00 72.50 81 GLU A C 1
ATOM 625 O O . GLU A 1 81 ? 31.806 6.054 -32.033 1.00 72.50 81 GLU A O 1
ATOM 630 N N . MET A 1 82 ? 29.965 5.995 -30.774 1.00 73.56 82 MET A N 1
ATOM 631 C CA . MET A 1 82 ? 29.322 4.909 -31.536 1.00 73.56 82 MET A CA 1
ATOM 632 C C . MET A 1 82 ? 28.614 5.387 -32.813 1.00 73.56 82 MET A C 1
ATOM 634 O O . MET A 1 82 ? 28.247 4.559 -33.637 1.00 73.56 82 MET A O 1
ATOM 638 N N . VAL A 1 83 ? 28.372 6.694 -32.965 1.00 66.94 83 VAL A N 1
ATOM 639 C CA . VAL A 1 83 ? 27.724 7.286 -34.155 1.00 66.94 83 VAL A CA 1
ATOM 640 C C . VAL A 1 83 ? 28.761 7.788 -35.165 1.00 66.94 83 VAL A C 1
ATOM 642 O O . VAL A 1 83 ? 28.448 7.941 -36.341 1.00 66.94 83 VAL A O 1
ATOM 645 N N . ALA A 1 84 ? 29.985 8.056 -34.708 1.00 65.06 84 ALA A N 1
ATOM 646 C CA . ALA A 1 84 ? 31.071 8.603 -35.518 1.00 65.06 84 ALA A CA 1
ATOM 647 C C . ALA A 1 84 ? 31.950 7.543 -36.222 1.00 65.06 84 ALA A C 1
ATOM 649 O O . ALA A 1 84 ? 32.883 7.929 -36.925 1.00 65.06 84 ALA A O 1
ATOM 650 N N . ALA A 1 85 ? 31.674 6.247 -36.028 1.00 54.28 85 ALA A N 1
ATOM 651 C CA . ALA A 1 85 ? 32.372 5.112 -36.644 1.00 54.28 85 ALA A CA 1
ATOM 652 C C . ALA A 1 85 ? 31.562 4.518 -37.805 1.00 54.28 85 ALA A C 1
ATOM 654 O O . ALA A 1 85 ? 32.193 4.125 -38.811 1.00 54.28 85 ALA A O 1
#

Sequence (85 aa):
LATAIPRAPPRLSSSTPPRRVATEEERQRVLDAYEAGDDWLTVARYYNVSRAAAYRLSKSGDPSPPPRGRARANCVKCTNEMVAA

Nearest PDB structures (foldseek):
  2elh-assembly1_A  TM=5.463E-01  e=1.401E+00  Drosophila melanogaster
  2cob-assembly1_A  TM=5.666E-01  e=5.047E+00  Homo sapiens

Solvent-accessible surface area (backbone atoms only — not comparable to full-atom values): 5602 Å² total; per-residue (Å²): 138,86,85,81,77,84,80,73,78,80,77,76,77,79,78,66,70,82,78,64,80,48,51,43,68,54,38,38,55,28,47,53,28,49,76,72,68,51,72,25,68,60,48,20,56,76,51,57,34,48,72,70,56,48,57,50,31,73,72,66,74,54,41,68,60,78,81,79,81,72,74,57,96,89,58,81,75,87,50,72,75,73,74,76,113